Protein AF-A0A3M1D720-F1 (afdb_monomer)

Mean predicted aligned error: 4.23 Å

Secondary structure (DSSP, 8-state):
-PPPSS-S--EEEEEETTTTEEEEEE--HHHHHHHHHHHHHTT----HHHHHHHHHHHHHHHHHHHTS-TT-EEEEEEEEETTEEEEEEEEETTTTEEEEEEE-

Radius of gyration: 14.82 Å; Cα contacts (8 Å, |Δi|>4): 147; chains: 1; bounding box: 33×35×34 Å

Solvent-accessible surface area (backbone atoms only — not comparable to full-atom values): 6328 Å² total; per-residue (Å²): 131,84,76,67,97,69,75,81,62,64,77,51,72,45,77,43,78,93,74,77,42,79,47,71,53,65,65,58,63,59,58,50,54,51,52,51,50,54,28,46,76,70,75,59,57,67,59,73,72,57,45,53,53,46,51,51,50,43,49,52,52,52,52,51,45,71,74,48,70,82,73,42,74,50,76,48,75,50,78,42,77,82,70,67,34,36,40,36,30,36,37,33,48,70,81,71,45,73,51,69,50,74,46,120

Sequence (104 aa):
MAVPDKLATTVDSYLDRSRDIVMAKFHPGPLWEAWRRHAQELGLLPDERECKRMEQMIAAVVLYLALHPPDEFVACTLNLRDPPLNLFACGDNAAFQVTGRVYV

Nearest PDB structures (foldseek):
  5l2p-assembly1_B  TM=2.352E-01  e=6.143E-01  Saccharolobus solfataricus
  5l2p-assembly1_C  TM=2.429E-01  e=6.540E-01  Saccharolobus solfataricus
  4g42-assembly1_A  TM=2.466E-01  e=2.152E+00  Gallus gallus
  6voy-assembly1_D  TM=3.890E-01  e=9.102E+00  Saccharolobus solfataricus P2
  8yfz-assembly1_A-2  TM=2.648E-01  e=3.338E+00  Saccharolobus shibatae

Foldseek 3Di:
DDQPPDDPKDKDWDQDPVVRDIDIDIDCVVVLVVQQVVCVVVVQRDDPVVSVVLSVVQVVQLRVQVPDDAPDKDWDWDADVVVGKIKIKIDHRNNSDIHIHIGD

pLDDT: mean 92.71, std 10.63, range [44.84, 98.44]

Structure (mmCIF, N/CA/C/O backbone):
data_AF-A0A3M1D720-F1
#
_entry.id   AF-A0A3M1D720-F1
#
loop_
_atom_site.group_PDB
_atom_site.id
_atom_site.type_symbol
_atom_site.label_atom_id
_atom_site.label_alt_id
_atom_site.label_comp_id
_atom_site.label_asym_id
_atom_site.label_entity_id
_atom_site.label_seq_id
_atom_site.pdbx_PDB_ins_code
_atom_site.Cartn_x
_atom_site.Cartn_y
_atom_site.Cartn_z
_atom_site.occupancy
_atom_site.B_iso_or_equiv
_atom_site.auth_seq_id
_atom_site.auth_comp_id
_atom_site.auth_asym_id
_atom_site.auth_atom_id
_atom_site.pdbx_PDB_model_num
ATOM 1 N N . MET A 1 1 ? -3.796 13.379 -17.520 1.00 49.03 1 MET A N 1
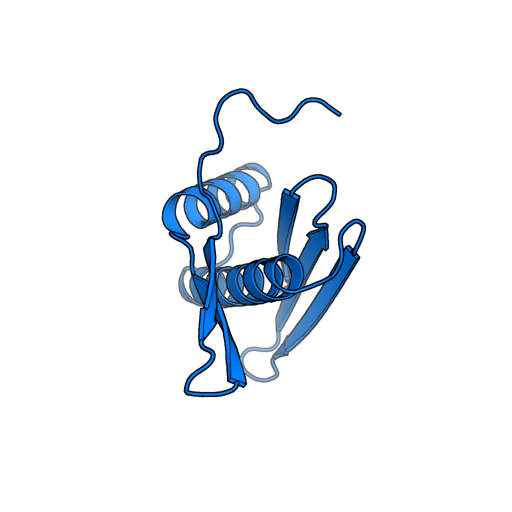ATOM 2 C CA . MET A 1 1 ? -3.833 13.663 -16.069 1.00 49.03 1 MET A CA 1
ATOM 3 C C . MET A 1 1 ? -2.403 13.953 -15.642 1.00 49.03 1 MET A C 1
ATOM 5 O O . MET A 1 1 ? -1.526 13.210 -16.060 1.00 49.03 1 MET A O 1
ATOM 9 N N . ALA A 1 2 ? -2.137 15.086 -14.988 1.00 44.84 2 ALA A N 1
ATOM 10 C CA . ALA A 1 2 ? -0.765 15.496 -14.684 1.00 44.84 2 ALA A CA 1
ATOM 11 C C . ALA A 1 2 ? -0.1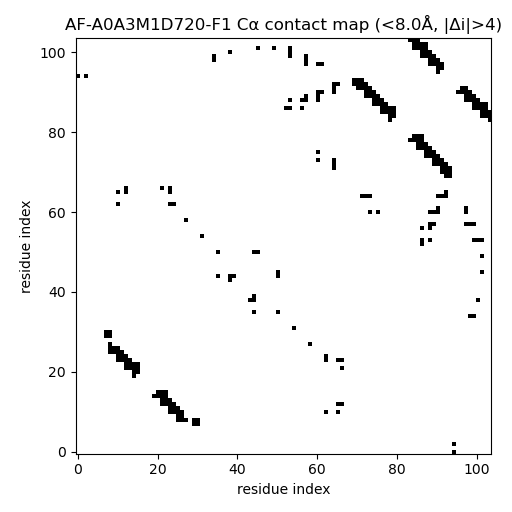50 14.541 -13.651 1.00 44.84 2 ALA A C 1
ATOM 13 O O . ALA A 1 2 ? -0.735 14.337 -12.588 1.00 44.84 2 ALA A O 1
ATOM 14 N N . VAL A 1 3 ? 1.003 13.953 -13.975 1.00 52.66 3 VAL A N 1
ATOM 15 C CA . VAL A 1 3 ? 1.817 13.227 -12.993 1.00 52.66 3 VAL A CA 1
ATOM 16 C C . VAL A 1 3 ? 2.254 14.258 -11.946 1.00 52.66 3 VAL A C 1
ATOM 18 O O . VAL A 1 3 ? 2.751 15.313 -12.344 1.00 52.66 3 VAL A O 1
ATOM 21 N N . PRO A 1 4 ? 2.034 14.026 -10.640 1.00 55.84 4 PRO A N 1
ATOM 22 C CA . PRO A 1 4 ? 2.455 14.970 -9.613 1.00 55.84 4 PRO A CA 1
ATOM 23 C C . PRO A 1 4 ? 3.949 15.292 -9.754 1.00 55.84 4 PRO A C 1
ATOM 25 O O . PRO A 1 4 ? 4.762 14.384 -9.915 1.00 55.84 4 PRO A O 1
ATOM 28 N N . ASP A 1 5 ? 4.304 16.575 -9.640 1.00 53.50 5 ASP A N 1
ATOM 29 C CA . ASP A 1 5 ? 5.651 17.129 -9.891 1.00 53.50 5 ASP A CA 1
ATOM 30 C C . ASP A 1 5 ? 6.773 16.515 -9.020 1.00 53.50 5 ASP A C 1
ATOM 32 O O . ASP A 1 5 ? 7.960 16.721 -9.274 1.00 53.50 5 ASP A O 1
ATOM 36 N N . LYS A 1 6 ? 6.418 15.736 -7.985 1.00 62.19 6 LYS A N 1
ATOM 37 C CA . LYS A 1 6 ? 7.335 14.887 -7.213 1.00 62.19 6 LYS A CA 1
ATOM 38 C C . LYS A 1 6 ? 6.662 13.567 -6.849 1.00 62.19 6 LYS A C 1
ATOM 40 O O . LYS A 1 6 ? 5.761 13.534 -6.012 1.00 62.19 6 LYS A O 1
ATOM 45 N N . LEU A 1 7 ? 7.147 12.471 -7.427 1.00 68.25 7 LEU A N 1
ATOM 46 C CA . LEU A 1 7 ? 6.823 11.127 -6.954 1.00 68.25 7 LEU A CA 1
ATOM 47 C C . LEU A 1 7 ? 7.459 10.923 -5.572 1.00 68.25 7 LEU A C 1
ATOM 49 O O . LEU A 1 7 ? 8.669 11.070 -5.415 1.00 68.25 7 LEU A O 1
ATOM 53 N N . ALA A 1 8 ? 6.644 10.603 -4.565 1.00 80.31 8 ALA A N 1
ATOM 54 C CA . ALA A 1 8 ? 7.125 10.348 -3.205 1.00 80.31 8 ALA A CA 1
ATOM 55 C C . ALA A 1 8 ? 7.758 8.951 -3.051 1.00 80.31 8 ALA A C 1
ATOM 57 O O . ALA A 1 8 ? 8.573 8.736 -2.159 1.00 80.31 8 ALA A O 1
ATOM 58 N N . THR A 1 9 ? 7.388 8.001 -3.915 1.00 89.25 9 THR A N 1
ATOM 59 C CA . THR A 1 9 ? 7.963 6.653 -3.990 1.00 89.25 9 THR A CA 1
ATOM 60 C C . THR A 1 9 ? 7.851 6.109 -5.418 1.00 89.25 9 THR A C 1
ATOM 62 O O . THR A 1 9 ? 7.018 6.579 -6.195 1.00 89.25 9 THR A O 1
ATOM 65 N N . THR A 1 10 ? 8.694 5.138 -5.769 1.00 92.25 10 THR A N 1
ATOM 66 C CA . THR A 1 10 ? 8.723 4.454 -7.071 1.00 92.25 10 THR A CA 1
ATOM 67 C C . THR A 1 10 ? 8.766 2.943 -6.872 1.00 92.25 10 THR A C 1
ATOM 69 O O . THR A 1 10 ? 9.285 2.461 -5.863 1.00 92.25 10 THR A O 1
ATOM 72 N N . VAL A 1 11 ? 8.241 2.196 -7.847 1.00 94.75 11 VAL A N 1
ATOM 73 C CA . VAL A 1 11 ? 8.354 0.734 -7.906 1.00 94.75 11 VAL A CA 1
ATOM 74 C C . VAL A 1 11 ? 9.304 0.364 -9.036 1.00 94.75 11 VAL A C 1
ATOM 76 O O . VAL A 1 11 ? 9.107 0.791 -10.171 1.00 94.75 11 VAL A O 1
ATOM 79 N N . ASP A 1 12 ? 10.321 -0.432 -8.721 1.00 95.12 12 ASP A N 1
ATOM 80 C CA . ASP A 1 12 ? 11.272 -0.950 -9.698 1.00 95.12 12 ASP A CA 1
ATOM 81 C C . ASP A 1 12 ? 10.939 -2.408 -10.020 1.00 95.12 12 ASP A C 1
ATOM 83 O O . ASP A 1 12 ? 10.874 -3.245 -9.111 1.00 95.12 12 ASP A O 1
ATOM 87 N N . SER A 1 13 ? 10.792 -2.716 -11.309 1.00 94.19 13 SER A N 1
ATOM 88 C CA . SER A 1 13 ? 10.564 -4.073 -11.813 1.00 94.19 13 SER A CA 1
ATOM 89 C C . SER A 1 13 ? 11.816 -4.611 -12.513 1.00 94.19 13 SER A C 1
ATOM 91 O O . SER A 1 13 ? 12.464 -3.916 -13.294 1.00 94.19 13 SER A O 1
ATOM 93 N N . TYR A 1 14 ? 12.156 -5.868 -12.244 1.00 94.56 14 TYR A N 1
ATOM 94 C CA . TYR A 1 14 ? 13.349 -6.556 -12.732 1.00 94.56 14 TYR A CA 1
ATOM 95 C C . TYR A 1 14 ? 12.963 -7.879 -13.384 1.00 94.56 14 TYR A C 1
ATOM 97 O O . TYR A 1 14 ? 12.124 -8.610 -12.861 1.00 94.56 14 TYR A O 1
ATOM 105 N N . LEU A 1 15 ? 13.630 -8.219 -14.486 1.00 94.88 15 LEU A N 1
ATOM 106 C CA . LEU A 1 15 ? 13.567 -9.547 -15.089 1.00 94.88 15 LEU A CA 1
ATOM 107 C C . LEU A 1 15 ? 14.854 -10.305 -14.757 1.00 94.88 15 LEU A C 1
ATOM 109 O O . LEU A 1 15 ? 15.925 -9.959 -15.260 1.00 94.88 15 LEU A O 1
ATOM 113 N N . ASP A 1 16 ? 14.746 -11.352 -13.945 1.00 94.75 16 ASP A N 1
ATOM 114 C CA . ASP A 1 16 ? 15.848 -12.274 -13.708 1.00 94.75 16 ASP A CA 1
ATOM 115 C C . ASP A 1 16 ? 15.764 -13.445 -14.686 1.00 94.75 16 ASP A C 1
ATOM 117 O O . ASP A 1 16 ? 15.041 -14.419 -14.476 1.00 94.75 16 ASP A O 1
ATOM 121 N N . ARG A 1 17 ? 16.556 -13.345 -15.755 1.00 94.25 17 ARG A N 1
ATOM 122 C CA . ARG A 1 17 ? 16.645 -14.362 -16.810 1.00 94.25 17 ARG A CA 1
ATOM 123 C C . ARG A 1 17 ? 17.295 -15.669 -16.362 1.00 94.25 17 ARG A C 1
ATOM 125 O O . ARG A 1 17 ? 17.164 -16.661 -17.058 1.00 94.25 17 ARG A O 1
ATOM 132 N N . SER A 1 18 ? 18.034 -15.684 -15.251 1.00 96.44 18 SER A N 1
ATOM 133 C CA . SER A 1 18 ? 18.633 -16.930 -14.750 1.00 96.44 18 SER A CA 1
ATOM 134 C C . SER A 1 18 ? 17.608 -17.829 -14.061 1.00 96.44 18 SER A C 1
ATOM 136 O O . SER A 1 18 ? 17.815 -19.035 -13.955 1.00 96.44 18 SER A O 1
ATOM 138 N N . ARG A 1 19 ? 16.511 -17.229 -13.587 1.00 95.62 19 ARG A N 1
ATOM 139 C CA . ARG A 1 19 ? 15.436 -17.894 -12.846 1.00 95.62 19 ARG A CA 1
ATOM 140 C C . ARG A 1 19 ? 14.085 -17.837 -13.561 1.00 95.62 19 ARG A C 1
ATOM 142 O O . ARG A 1 19 ? 13.127 -18.382 -13.032 1.00 95.62 19 ARG A O 1
ATOM 149 N N . ASP A 1 20 ? 14.009 -17.169 -14.712 1.00 95.06 20 ASP A N 1
ATOM 150 C CA . ASP A 1 20 ? 12.773 -16.882 -15.448 1.00 95.06 20 ASP A CA 1
ATOM 151 C C . ASP A 1 20 ? 11.670 -16.271 -14.563 1.00 95.06 20 ASP A C 1
ATOM 153 O O . ASP A 1 20 ? 10.496 -16.630 -14.644 1.00 95.06 20 ASP A O 1
ATOM 157 N N . ILE A 1 21 ? 12.055 -15.322 -13.699 1.00 95.25 21 ILE A N 1
ATOM 158 C CA . ILE A 1 21 ? 11.130 -14.621 -12.796 1.00 95.25 21 ILE A CA 1
ATOM 159 C C . ILE A 1 21 ? 11.116 -13.115 -13.047 1.00 95.25 21 ILE A C 1
ATOM 161 O O . ILE A 1 21 ? 12.143 -12.497 -13.342 1.00 95.25 21 ILE A O 1
ATOM 165 N N . VAL A 1 22 ? 9.945 -12.513 -12.844 1.00 93.81 22 VAL A N 1
ATOM 166 C CA . VAL A 1 22 ? 9.790 -11.063 -12.724 1.00 93.81 22 VAL A CA 1
ATOM 167 C C . VAL A 1 22 ? 9.710 -10.710 -11.242 1.00 93.81 22 VAL A C 1
ATOM 169 O O . VAL A 1 22 ? 8.983 -11.342 -10.478 1.00 93.81 22 VAL A O 1
ATOM 172 N N . MET A 1 23 ? 10.480 -9.714 -10.825 1.00 94.25 23 MET A N 1
ATOM 173 C CA . MET A 1 23 ? 10.529 -9.227 -9.450 1.00 94.25 23 MET A CA 1
ATOM 174 C C . MET A 1 23 ? 10.148 -7.752 -9.418 1.00 94.25 23 MET A C 1
ATOM 176 O O . MET A 1 23 ? 10.586 -7.001 -10.280 1.00 94.25 23 MET A O 1
ATOM 180 N N . ALA A 1 24 ? 9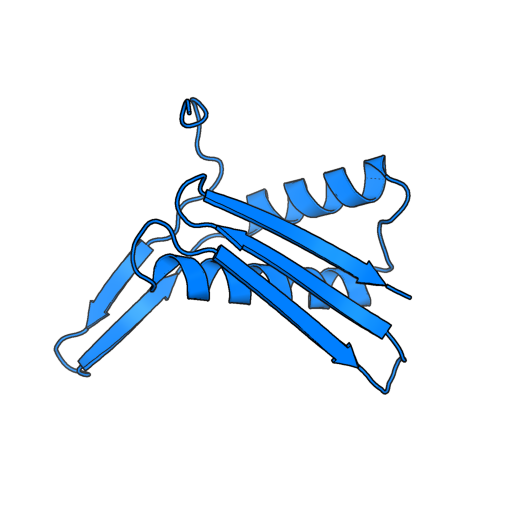.410 -7.320 -8.399 1.00 95.75 24 ALA A N 1
ATOM 181 C CA . ALA A 1 24 ? 9.164 -5.906 -8.128 1.00 95.75 24 ALA A CA 1
ATOM 182 C C . ALA A 1 24 ? 9.589 -5.563 -6.696 1.00 95.75 24 ALA A C 1
ATOM 184 O O . ALA A 1 24 ? 9.449 -6.383 -5.784 1.00 95.75 24 ALA A O 1
ATOM 185 N N . LYS A 1 25 ? 10.119 -4.355 -6.493 1.00 95.06 25 LYS A N 1
ATOM 186 C CA . LYS A 1 25 ? 10.454 -3.825 -5.165 1.00 95.06 25 LYS A CA 1
ATOM 187 C C . LYS A 1 25 ? 10.152 -2.331 -5.091 1.00 95.06 25 LYS A C 1
ATOM 189 O O . LYS A 1 25 ? 10.222 -1.633 -6.097 1.00 95.06 25 LYS A O 1
ATOM 194 N N . PHE A 1 26 ? 9.875 -1.834 -3.892 1.00 95.69 26 PHE A N 1
ATOM 195 C CA . PHE A 1 26 ? 9.678 -0.406 -3.649 1.00 95.69 26 PHE A CA 1
ATOM 196 C C . PHE A 1 26 ? 9.964 -0.045 -2.190 1.00 95.69 26 PHE A C 1
ATOM 198 O O . PHE A 1 26 ? 10.065 -0.927 -1.335 1.00 95.69 26 PHE A O 1
ATOM 205 N N . HIS A 1 27 ? 10.081 1.255 -1.909 1.00 94.69 27 HIS A N 1
ATOM 206 C CA . HIS A 1 27 ? 10.214 1.787 -0.552 1.00 94.69 27 HIS A CA 1
ATOM 207 C C . HIS A 1 27 ? 8.847 2.301 -0.068 1.00 94.69 27 HIS A C 1
ATOM 209 O O . HIS A 1 27 ? 8.410 3.370 -0.499 1.00 94.69 27 HIS A O 1
ATOM 215 N N . PRO A 1 28 ? 8.146 1.569 0.816 1.00 95.06 28 PRO A N 1
ATOM 216 C CA . PRO A 1 28 ? 6.736 1.836 1.098 1.00 95.06 28 PRO A CA 1
ATOM 217 C C . PRO A 1 28 ? 6.486 2.961 2.112 1.00 95.06 28 PRO A C 1
ATOM 219 O O . PRO A 1 28 ? 5.344 3.378 2.264 1.00 95.06 28 PRO A O 1
ATOM 222 N N . GLY A 1 29 ? 7.519 3.465 2.798 1.00 94.94 29 GLY A N 1
ATOM 223 C CA . GLY A 1 29 ? 7.379 4.442 3.889 1.00 94.94 29 GLY A CA 1
ATOM 224 C C . GLY A 1 29 ? 6.490 5.648 3.547 1.00 94.94 29 GLY A C 1
ATOM 225 O O . GLY A 1 29 ? 5.468 5.832 4.207 1.00 94.94 29 GLY A O 1
ATOM 226 N N . PRO A 1 30 ? 6.787 6.406 2.472 1.00 94.38 30 PRO A N 1
ATOM 227 C CA . PRO A 1 30 ? 5.969 7.554 2.072 1.00 94.38 30 PRO A CA 1
ATOM 228 C C . PRO A 1 30 ? 4.510 7.194 1.756 1.00 94.38 30 PRO A C 1
ATOM 230 O O . PRO A 1 30 ? 3.604 7.982 2.021 1.00 94.38 30 PRO A O 1
ATOM 233 N N . LEU A 1 31 ? 4.269 5.991 1.221 1.00 95.12 31 LEU A N 1
ATOM 234 C CA . LEU A 1 31 ? 2.922 5.502 0.934 1.00 95.12 31 LEU A CA 1
ATOM 235 C C . LEU A 1 31 ? 2.150 5.192 2.223 1.00 95.12 31 LEU A C 1
ATOM 237 O O . LEU A 1 31 ? 0.993 5.585 2.357 1.00 95.12 31 LEU A O 1
ATOM 241 N N . TRP A 1 32 ? 2.784 4.516 3.182 1.00 96.44 32 TRP A N 1
ATOM 242 C CA . TRP A 1 32 ? 2.174 4.211 4.476 1.00 96.44 32 TRP A CA 1
ATOM 243 C C . TRP A 1 32 ? 1.852 5.479 5.269 1.00 96.44 32 TRP A C 1
ATOM 245 O O . TRP A 1 32 ? 0.759 5.591 5.822 1.00 96.44 32 TRP A O 1
ATOM 255 N N . GLU A 1 33 ? 2.759 6.458 5.282 1.00 96.31 33 GLU A N 1
ATOM 256 C CA . GLU A 1 33 ? 2.534 7.758 5.924 1.00 96.31 33 GLU A CA 1
ATOM 257 C C . GLU A 1 33 ? 1.352 8.510 5.303 1.00 96.31 33 GLU A C 1
ATOM 259 O O . GLU A 1 33 ? 0.506 9.037 6.030 1.00 96.31 33 GLU A O 1
ATOM 264 N N . ALA A 1 34 ? 1.270 8.536 3.969 1.00 95.56 34 ALA A N 1
ATOM 265 C CA . ALA A 1 34 ? 0.171 9.174 3.251 1.00 95.56 34 ALA A CA 1
ATOM 266 C C . ALA A 1 34 ? -1.170 8.488 3.542 1.00 95.56 34 ALA A C 1
ATOM 268 O O . ALA A 1 34 ? -2.146 9.162 3.872 1.00 95.56 34 ALA A O 1
ATOM 269 N N . TRP A 1 35 ? -1.209 7.154 3.488 1.00 97.19 35 TRP A N 1
ATOM 270 C CA . TRP A 1 35 ? -2.417 6.387 3.785 1.00 97.19 35 TRP A CA 1
ATOM 271 C C . TRP A 1 35 ? -2.885 6.587 5.233 1.00 97.19 35 TRP A C 1
ATOM 273 O O . TRP A 1 35 ? -4.060 6.875 5.461 1.00 97.19 35 TRP A O 1
ATOM 283 N N . ARG A 1 36 ? -1.976 6.506 6.215 1.00 97.94 36 ARG A N 1
ATOM 284 C CA . ARG A 1 36 ? -2.316 6.727 7.632 1.00 97.94 36 ARG A CA 1
ATOM 285 C C . ARG A 1 36 ? -2.859 8.125 7.875 1.00 97.94 36 ARG A C 1
ATOM 287 O O . ARG A 1 36 ? -3.871 8.270 8.554 1.00 97.94 36 ARG A O 1
ATOM 294 N N . ARG A 1 37 ? -2.215 9.148 7.306 1.00 97.62 37 ARG A N 1
ATOM 295 C CA . ARG A 1 37 ? -2.684 10.534 7.413 1.00 97.62 37 ARG A CA 1
ATOM 296 C C . ARG A 1 37 ? -4.089 10.679 6.842 1.00 97.62 37 ARG A C 1
ATOM 298 O O . ARG A 1 37 ? -4.957 11.214 7.520 1.00 97.62 37 ARG A O 1
ATOM 305 N N . HIS A 1 38 ? -4.326 10.127 5.655 1.00 96.06 38 HIS A N 1
ATOM 306 C CA . HIS A 1 38 ? -5.642 10.147 5.027 1.00 96.06 38 HIS A CA 1
ATOM 307 C C . HIS A 1 38 ? -6.708 9.455 5.894 1.00 96.06 38 HIS A C 1
ATOM 309 O O . HIS A 1 38 ? -7.780 10.009 6.128 1.00 96.06 38 HIS A O 1
ATOM 315 N N . ALA A 1 39 ? -6.406 8.275 6.441 1.00 97.31 39 ALA A N 1
ATOM 316 C CA . ALA A 1 39 ? -7.316 7.569 7.340 1.00 97.31 39 ALA A CA 1
ATOM 317 C C . ALA A 1 39 ? -7.588 8.360 8.635 1.00 97.31 39 ALA A C 1
ATOM 319 O O . ALA A 1 39 ? -8.722 8.390 9.113 1.00 97.31 39 ALA A O 1
ATOM 320 N N . GLN A 1 40 ? -6.573 9.031 9.186 1.00 98.00 40 GLN A N 1
ATOM 321 C CA . GLN A 1 40 ? -6.698 9.871 10.377 1.00 98.00 40 GLN A CA 1
ATOM 322 C C . GLN A 1 40 ? -7.573 11.102 10.127 1.00 98.00 40 GLN A C 1
ATOM 324 O O . GLN A 1 40 ? -8.442 11.398 10.943 1.00 98.00 40 GLN A O 1
ATOM 329 N N . GLU A 1 41 ? -7.381 11.790 9.000 1.00 98.06 41 GLU A N 1
ATOM 330 C CA . GLU A 1 41 ? -8.188 12.947 8.587 1.00 98.06 41 GLU A CA 1
ATOM 331 C C . GLU A 1 41 ? -9.673 12.589 8.443 1.00 98.06 41 GLU A C 1
ATOM 333 O O . GLU A 1 41 ? -10.542 13.403 8.748 1.00 98.06 41 GLU A O 1
ATOM 338 N N . LEU A 1 42 ? -9.970 11.350 8.041 1.00 96.75 42 LEU A N 1
ATOM 339 C CA . LEU A 1 42 ? -11.333 10.827 7.951 1.00 96.75 42 LEU A CA 1
ATOM 340 C C . LEU A 1 42 ? -11.894 10.311 9.288 1.00 96.75 42 LEU A C 1
ATOM 342 O O . LEU A 1 42 ? -13.058 9.918 9.339 1.00 96.75 42 LEU A O 1
ATOM 346 N N . GLY A 1 43 ? -11.096 10.268 10.361 1.00 96.94 43 GLY A N 1
ATOM 347 C CA . GLY A 1 43 ? -11.492 9.654 11.633 1.00 96.94 43 GLY A CA 1
ATOM 348 C C . GLY A 1 43 ? -11.667 8.131 11.548 1.00 96.94 43 GLY A C 1
ATOM 349 O O . GLY A 1 43 ? -12.416 7.551 12.328 1.00 96.94 43 GLY A O 1
ATOM 350 N N . LEU A 1 44 ? -11.003 7.490 10.581 1.00 96.56 44 LEU A N 1
ATOM 351 C CA . LEU A 1 44 ? -11.109 6.061 10.262 1.00 96.56 44 LEU A CA 1
ATOM 352 C C . LEU A 1 44 ? -9.789 5.303 10.469 1.00 96.56 44 LEU A C 1
ATOM 354 O O . LEU A 1 44 ? -9.661 4.168 10.011 1.00 96.56 44 LEU A O 1
ATOM 358 N N . LEU A 1 45 ? -8.792 5.920 11.110 1.00 97.38 45 LEU A N 1
ATOM 359 C CA . LEU A 1 45 ? -7.524 5.257 11.407 1.00 97.38 45 LEU A CA 1
ATOM 360 C C . LEU A 1 45 ? -7.769 4.133 12.433 1.00 97.38 45 LEU A C 1
ATOM 362 O O . LEU A 1 45 ? -8.201 4.431 13.550 1.00 97.38 45 LEU A O 1
ATOM 366 N N . PRO A 1 46 ? -7.524 2.859 12.080 1.00 96.00 46 PRO A N 1
ATOM 367 C CA . PRO A 1 46 ? -7.728 1.753 13.003 1.00 96.00 46 PRO A CA 1
ATOM 368 C C . PRO A 1 46 ? -6.563 1.665 14.002 1.00 96.00 46 PRO A C 1
ATOM 370 O O . PRO A 1 46 ? -5.630 2.471 13.971 1.00 96.00 46 PRO A O 1
ATOM 373 N N . ASP A 1 47 ? -6.592 0.669 14.887 1.00 96.44 47 ASP A N 1
ATOM 374 C CA . ASP A 1 47 ? -5.464 0.417 15.785 1.00 96.44 47 ASP A CA 1
ATOM 375 C C . ASP A 1 47 ? -4.173 0.044 15.023 1.00 96.44 47 ASP A C 1
ATOM 377 O O . ASP A 1 47 ? -4.176 -0.253 13.823 1.00 96.44 47 ASP A O 1
ATOM 381 N N . GLU A 1 48 ? -3.037 0.062 15.725 1.00 96.88 48 GLU A N 1
ATOM 382 C CA . GLU A 1 48 ? -1.726 -0.172 15.110 1.00 96.88 48 GLU A CA 1
ATOM 383 C C . GLU A 1 48 ? -1.601 -1.561 14.467 1.00 96.88 48 GLU A C 1
ATOM 385 O O . GLU A 1 48 ? -0.944 -1.716 13.434 1.00 96.88 48 GLU A O 1
ATOM 390 N N . ARG A 1 49 ? -2.250 -2.579 15.044 1.00 95.62 49 ARG A N 1
ATOM 391 C CA . ARG A 1 49 ? -2.198 -3.946 14.519 1.00 95.62 49 ARG A CA 1
ATOM 392 C C . ARG A 1 49 ? -2.905 -4.019 13.170 1.00 95.62 49 ARG A C 1
ATOM 394 O O . ARG A 1 49 ? -2.364 -4.600 12.227 1.00 95.62 49 ARG A O 1
ATOM 401 N N . GLU A 1 50 ? -4.082 -3.416 13.062 1.00 96.12 50 GLU A N 1
ATOM 402 C CA . GLU A 1 50 ? -4.830 -3.393 11.808 1.00 96.12 50 GLU A CA 1
ATOM 403 C C . GLU A 1 50 ? -4.212 -2.439 10.782 1.00 96.12 50 GLU A C 1
ATOM 405 O O . GLU A 1 50 ? -4.212 -2.750 9.590 1.00 96.12 50 GLU A O 1
ATOM 410 N N . CYS A 1 51 ? -3.572 -1.349 11.223 1.00 97.56 51 CYS A N 1
ATOM 411 C CA . CYS A 1 51 ? -2.748 -0.521 10.343 1.00 97.56 51 CYS A CA 1
ATOM 412 C C . CYS A 1 51 ? -1.653 -1.349 9.663 1.00 97.56 51 CYS A C 1
ATOM 414 O O . CYS A 1 51 ? -1.508 -1.280 8.446 1.00 97.56 51 CYS A O 1
ATOM 416 N N . LYS A 1 52 ? -0.919 -2.186 10.410 1.00 97.31 52 LYS A N 1
ATOM 417 C CA . LYS A 1 52 ? 0.144 -3.038 9.845 1.00 97.31 52 LYS A CA 1
ATOM 418 C C . LYS A 1 52 ? -0.377 -4.033 8.810 1.00 97.31 52 LYS A C 1
ATOM 420 O O . LYS A 1 52 ? 0.268 -4.252 7.786 1.00 97.31 52 LYS A O 1
ATOM 425 N N . ARG A 1 53 ? -1.552 -4.618 9.044 1.00 96.69 53 ARG A N 1
ATOM 426 C CA . ARG A 1 53 ? -2.192 -5.520 8.073 1.00 96.69 53 ARG A CA 1
ATOM 427 C C . ARG A 1 53 ? -2.630 -4.774 6.815 1.00 96.69 53 ARG A C 1
ATOM 429 O O . ARG A 1 53 ? -2.426 -5.265 5.707 1.00 96.69 53 ARG A O 1
ATOM 436 N N . MET A 1 54 ? -3.181 -3.573 6.969 1.00 97.75 54 MET A N 1
ATOM 437 C CA . MET A 1 54 ? -3.590 -2.741 5.841 1.00 97.75 54 MET A CA 1
ATOM 438 C C . MET A 1 54 ? -2.388 -2.256 5.016 1.00 97.75 54 MET A C 1
ATOM 440 O O . MET A 1 54 ? -2.429 -2.299 3.790 1.00 97.75 54 MET A O 1
ATOM 444 N N . GLU A 1 55 ? -1.283 -1.884 5.666 1.00 98.00 55 GLU A N 1
ATOM 445 C CA . GLU A 1 55 ? -0.007 -1.548 5.020 1.00 98.00 55 GLU A CA 1
ATOM 446 C C . GLU A 1 55 ? 0.517 -2.693 4.138 1.00 98.00 55 GLU A C 1
ATOM 448 O O . GLU A 1 55 ? 0.973 -2.450 3.017 1.00 98.00 55 GLU A O 1
ATOM 453 N N . GLN A 1 56 ? 0.423 -3.939 4.616 1.00 97.25 56 GLN A N 1
ATOM 454 C CA . GLN A 1 56 ? 0.782 -5.135 3.845 1.00 97.25 56 GLN A CA 1
ATOM 455 C C . GLN A 1 56 ? -0.178 -5.376 2.675 1.00 97.25 56 GLN A C 1
ATOM 457 O O . GLN A 1 56 ? 0.265 -5.688 1.571 1.00 97.25 56 GLN A O 1
ATOM 462 N N . MET A 1 57 ? -1.480 -5.199 2.898 1.00 97.69 57 MET A N 1
ATOM 463 C CA . MET A 1 57 ? -2.503 -5.350 1.863 1.00 97.69 57 MET A CA 1
ATOM 464 C C . MET A 1 57 ? -2.320 -4.329 0.727 1.00 97.69 57 MET A C 1
ATOM 466 O O . MET A 1 57 ? -2.351 -4.695 -0.447 1.00 97.69 57 MET A O 1
ATOM 470 N N . ILE A 1 58 ? -2.052 -3.061 1.058 1.00 97.69 58 ILE A N 1
ATOM 471 C CA . ILE A 1 58 ? -1.736 -2.021 0.068 1.0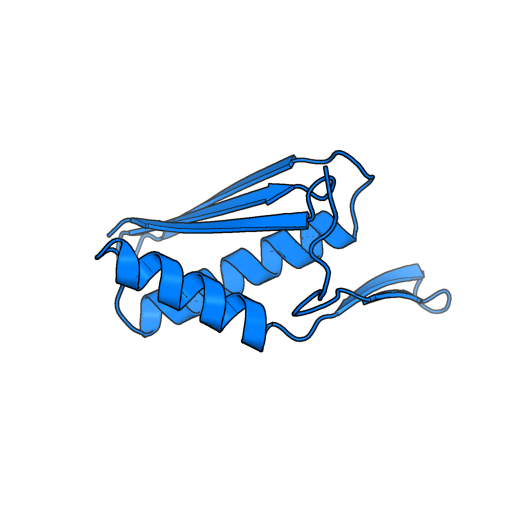0 97.69 58 ILE A CA 1
ATOM 472 C C . ILE A 1 58 ? -0.442 -2.368 -0.672 1.00 97.69 58 ILE A C 1
ATOM 474 O O . ILE A 1 58 ? -0.393 -2.250 -1.893 1.00 97.69 58 ILE A O 1
ATOM 478 N N . ALA A 1 59 ? 0.593 -2.841 0.030 1.00 97.31 59 ALA A N 1
ATOM 479 C CA . ALA A 1 59 ? 1.836 -3.255 -0.616 1.00 97.31 59 ALA A CA 1
ATOM 480 C C . ALA A 1 59 ? 1.623 -4.405 -1.615 1.00 97.31 59 ALA A C 1
ATOM 482 O O . ALA A 1 59 ? 2.209 -4.385 -2.696 1.00 97.31 59 ALA A O 1
ATOM 483 N N . ALA A 1 60 ? 0.755 -5.368 -1.295 1.00 96.94 60 ALA A N 1
ATOM 484 C CA . ALA A 1 60 ? 0.390 -6.441 -2.216 1.00 96.94 60 ALA A CA 1
ATOM 485 C C . ALA A 1 60 ? -0.296 -5.900 -3.482 1.00 96.94 60 ALA A C 1
ATOM 487 O O . ALA A 1 60 ? 0.063 -6.307 -4.584 1.00 96.94 60 ALA A O 1
ATOM 488 N N . VAL A 1 61 ? -1.219 -4.941 -3.339 1.00 97.75 61 VAL A N 1
ATOM 489 C CA . VAL A 1 61 ? -1.873 -4.267 -4.476 1.00 97.75 61 VAL A CA 1
ATOM 490 C C . VAL A 1 61 ? -0.870 -3.490 -5.333 1.00 97.75 61 VAL A C 1
ATOM 492 O O . VAL A 1 61 ? -0.894 -3.617 -6.554 1.00 97.75 61 VAL A O 1
ATOM 495 N N . VAL A 1 62 ? 0.051 -2.741 -4.719 1.00 97.00 62 VAL A N 1
ATOM 496 C CA . VAL A 1 62 ? 1.111 -2.007 -5.436 1.00 97.00 62 VAL A CA 1
ATOM 497 C C . VAL A 1 62 ? 1.980 -2.955 -6.260 1.00 97.00 62 VAL A C 1
ATOM 499 O O . VAL A 1 62 ? 2.210 -2.711 -7.442 1.00 97.00 62 VAL A O 1
ATOM 502 N N . LEU A 1 63 ? 2.455 -4.044 -5.649 1.00 96.81 63 LEU A N 1
ATOM 503 C CA . LEU A 1 63 ? 3.311 -5.019 -6.329 1.00 96.81 63 LEU A CA 1
ATOM 504 C C . LEU A 1 63 ? 2.561 -5.770 -7.431 1.00 96.81 63 LEU A C 1
ATOM 506 O O . LEU A 1 63 ? 3.145 -6.038 -8.477 1.00 96.81 63 LEU A O 1
ATOM 510 N N . TYR A 1 64 ? 1.280 -6.077 -7.219 1.00 96.12 64 TYR A N 1
ATOM 511 C CA . TYR A 1 64 ? 0.419 -6.639 -8.252 1.00 96.12 64 TYR A CA 1
ATOM 512 C C . TYR A 1 64 ? 0.348 -5.692 -9.456 1.00 96.12 64 TYR A C 1
ATOM 514 O O . TYR A 1 64 ? 0.782 -6.059 -10.545 1.00 96.12 64 TYR A O 1
ATOM 522 N N . LEU A 1 65 ? -0.090 -4.449 -9.250 1.00 96.44 65 LEU A N 1
ATOM 523 C CA . LEU A 1 65 ? -0.259 -3.454 -10.315 1.00 96.44 65 LEU A CA 1
ATOM 524 C C . LEU A 1 65 ? 1.041 -3.149 -11.076 1.00 96.44 65 LEU A C 1
ATOM 526 O O . LEU A 1 65 ? 1.004 -2.955 -12.290 1.00 96.44 65 LEU A O 1
ATOM 530 N N . ALA A 1 66 ? 2.190 -3.149 -10.391 1.00 95.50 66 ALA A N 1
ATOM 531 C CA . ALA A 1 66 ? 3.505 -2.901 -10.992 1.00 95.50 66 ALA A CA 1
ATOM 532 C C . ALA A 1 66 ? 3.986 -4.007 -11.948 1.00 95.50 66 ALA A C 1
ATOM 534 O O . ALA A 1 66 ? 4.913 -3.791 -12.732 1.00 95.50 66 ALA A O 1
ATOM 535 N N . LEU A 1 67 ? 3.390 -5.197 -11.858 1.00 94.69 67 LEU A N 1
ATOM 536 C CA . LEU A 1 67 ? 3.711 -6.356 -12.689 1.00 94.69 67 LEU A CA 1
ATOM 537 C C . LEU A 1 67 ? 2.646 -6.638 -13.760 1.00 94.69 67 LEU A C 1
ATOM 539 O O . LEU A 1 67 ? 2.799 -7.594 -14.519 1.00 94.69 67 LEU A O 1
ATOM 543 N N . HIS A 1 68 ? 1.583 -5.831 -13.824 1.00 93.69 68 HIS A N 1
ATOM 544 C CA . HIS A 1 68 ? 0.473 -6.007 -14.761 1.00 93.69 68 HIS A CA 1
ATOM 545 C C . HIS A 1 68 ? 0.526 -4.994 -15.916 1.00 93.69 68 HIS A C 1
ATOM 547 O O . HIS A 1 68 ? 1.203 -3.966 -15.806 1.00 93.69 68 HIS A O 1
ATOM 553 N N . PRO A 1 69 ? -0.151 -5.285 -17.046 1.00 91.12 69 PRO A N 1
ATOM 554 C CA . PRO A 1 69 ? -0.228 -4.371 -18.182 1.00 91.12 69 PRO A CA 1
ATOM 555 C C . PRO A 1 69 ? -0.765 -2.989 -17.783 1.00 91.12 69 PRO A C 1
ATOM 557 O O . PRO A 1 69 ? -1.538 -2.905 -16.833 1.00 91.12 69 PRO A O 1
ATOM 560 N N . PRO A 1 70 ? -0.393 -1.913 -18.498 1.00 89.38 70 PRO A N 1
ATOM 561 C CA . PRO A 1 70 ? -0.959 -0.586 -18.261 1.00 89.38 70 PRO A CA 1
ATOM 562 C C . PRO A 1 70 ? -2.487 -0.567 -18.402 1.00 89.38 70 PRO A C 1
ATOM 564 O O . PRO A 1 70 ? -3.031 -1.331 -19.197 1.00 89.38 70 PRO A O 1
ATOM 567 N N . ASP A 1 71 ? -3.130 0.377 -17.712 1.00 93.38 71 ASP A N 1
ATOM 568 C CA . ASP A 1 71 ? -4.592 0.558 -17.671 1.00 93.38 71 ASP A CA 1
ATOM 569 C C . ASP A 1 71 ? -5.345 -0.567 -16.931 1.00 93.38 71 ASP A C 1
ATOM 571 O O . ASP A 1 71 ? -6.514 -0.842 -17.189 1.00 93.38 71 ASP A O 1
ATOM 575 N N . GLU A 1 72 ? -4.667 -1.209 -15.975 1.00 96.06 72 GLU A N 1
ATOM 576 C CA . GLU A 1 72 ? -5.249 -2.213 -15.085 1.00 96.06 72 GLU A CA 1
ATOM 577 C C . GLU A 1 72 ? -5.783 -1.557 -13.805 1.00 96.06 72 GLU A C 1
ATOM 579 O O . GLU A 1 72 ? -5.109 -0.731 -13.178 1.00 96.06 72 GLU A O 1
ATOM 584 N N . PHE A 1 73 ? -6.969 -1.992 -13.377 1.00 97.12 73 PHE A N 1
ATOM 585 C CA . PHE A 1 73 ? -7.569 -1.663 -12.087 1.00 97.12 73 PHE A CA 1
ATOM 586 C C . PHE A 1 73 ? -7.731 -2.929 -11.246 1.00 97.12 73 PHE A C 1
ATOM 588 O O . PHE A 1 73 ? -8.206 -3.954 -11.732 1.00 97.12 73 PHE A O 1
ATOM 595 N N . VAL A 1 74 ? -7.430 -2.837 -9.952 1.00 97.88 74 VAL A N 1
ATOM 596 C CA . VAL A 1 74 ? -7.646 -3.930 -9.002 1.00 97.88 74 VAL A CA 1
ATOM 597 C C . VAL A 1 74 ? -8.399 -3.445 -7.771 1.00 97.88 74 VAL A C 1
ATOM 599 O O . VAL A 1 74 ? -8.146 -2.366 -7.236 1.00 97.88 74 VAL A O 1
ATOM 602 N N . ALA A 1 75 ? -9.303 -4.287 -7.280 1.00 97.88 75 ALA A N 1
ATOM 603 C CA . ALA A 1 75 ? -9.944 -4.140 -5.983 1.00 97.88 75 ALA A CA 1
ATOM 604 C C . ALA A 1 75 ? -9.964 -5.503 -5.290 1.00 97.88 75 ALA A C 1
ATOM 606 O O . ALA A 1 75 ? -10.399 -6.498 -5.869 1.00 97.88 75 ALA A O 1
ATOM 607 N N . CYS A 1 76 ? -9.477 -5.558 -4.056 1.00 97.69 76 CYS A N 1
ATOM 608 C CA . CYS A 1 76 ? -9.332 -6.793 -3.305 1.00 97.69 76 CYS A CA 1
ATOM 609 C C . CYS A 1 76 ? -9.837 -6.612 -1.873 1.00 97.69 76 CYS A C 1
ATOM 611 O O . CYS A 1 76 ? -9.516 -5.627 -1.204 1.00 97.69 76 CYS A O 1
ATOM 613 N N . THR A 1 77 ? -10.608 -7.593 -1.403 1.00 97.81 77 THR A N 1
ATOM 614 C CA . THR A 1 77 ? -11.131 -7.647 -0.037 1.00 97.81 77 THR A CA 1
ATOM 615 C C . THR A 1 77 ? -10.625 -8.907 0.649 1.00 97.81 77 THR A C 1
ATOM 617 O O . THR A 1 77 ? -10.932 -10.019 0.215 1.00 97.81 77 THR A O 1
ATOM 620 N N . LEU A 1 78 ? -9.908 -8.748 1.758 1.00 96.94 78 LEU A N 1
ATOM 621 C CA . LEU A 1 78 ? -9.534 -9.841 2.647 1.00 96.94 78 LEU A CA 1
ATOM 622 C C . LEU A 1 78 ? -10.468 -9.861 3.858 1.00 96.94 78 LEU A C 1
ATOM 624 O O . LEU A 1 78 ? -10.506 -8.909 4.636 1.00 96.94 78 LEU A O 1
ATOM 628 N N . ASN A 1 79 ? -11.198 -10.965 4.013 1.00 97.12 79 ASN A N 1
ATOM 629 C CA . ASN A 1 79 ? -12.103 -11.194 5.137 1.00 97.12 79 ASN A CA 1
ATOM 630 C C . ASN A 1 79 ? -11.357 -12.012 6.202 1.00 97.12 79 ASN A C 1
ATOM 632 O O . ASN A 1 79 ? -10.987 -13.163 5.947 1.00 97.12 79 ASN A O 1
ATOM 636 N N . LEU A 1 80 ? -11.134 -11.440 7.384 1.00 94.88 80 LEU A N 1
ATOM 637 C CA . LEU A 1 80 ? -10.521 -12.130 8.519 1.00 94.88 80 LEU A CA 1
ATOM 638 C C . LEU A 1 80 ? -11.603 -12.623 9.480 1.00 94.88 80 LEU A C 1
ATOM 640 O O . LEU A 1 80 ? -12.597 -11.941 9.715 1.00 94.88 80 LEU A O 1
ATOM 644 N N . ARG A 1 81 ? -11.411 -13.830 10.026 1.00 93.69 81 ARG A N 1
ATOM 645 C CA . ARG A 1 81 ? -12.331 -14.419 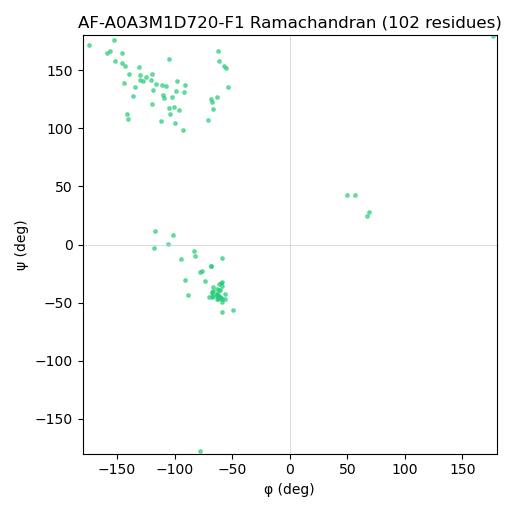11.015 1.00 93.69 81 ARG A CA 1
ATOM 646 C C . ARG A 1 81 ? -11.950 -14.090 12.456 1.00 93.69 81 ARG A C 1
ATOM 648 O O . ARG A 1 81 ? -12.836 -14.014 13.297 1.00 93.69 81 ARG A O 1
ATOM 655 N N . ASP A 1 82 ? -10.659 -13.923 12.729 1.00 88.12 82 ASP A N 1
ATOM 656 C CA . ASP A 1 82 ? -10.137 -13.648 14.067 1.00 88.12 82 ASP A CA 1
ATOM 657 C C . ASP A 1 82 ? -8.989 -12.615 14.016 1.00 88.12 82 ASP A C 1
ATOM 659 O O . ASP A 1 82 ? -7.899 -12.924 13.518 1.00 88.12 82 ASP A O 1
ATOM 663 N N . PRO A 1 83 ? -9.210 -11.371 14.482 1.00 89.00 83 PRO A N 1
ATOM 664 C CA . PRO A 1 83 ? -10.519 -10.778 14.783 1.00 89.00 83 PRO A CA 1
ATOM 665 C C . PRO A 1 83 ? -11.417 -10.700 13.528 1.00 89.00 83 PRO A C 1
ATOM 667 O O . PRO A 1 83 ? -10.894 -10.693 12.407 1.00 89.00 83 PRO A O 1
ATOM 670 N N . PRO A 1 84 ? -12.751 -10.624 13.687 1.00 93.25 84 PRO A N 1
ATOM 671 C CA . PRO A 1 84 ? -13.665 -10.451 12.564 1.00 93.25 84 PRO A CA 1
ATOM 672 C C . PRO A 1 84 ? -13.538 -9.035 11.996 1.00 93.25 84 PRO A C 1
ATOM 674 O O . PRO A 1 84 ? -13.970 -8.078 12.629 1.00 93.25 84 PRO A O 1
ATOM 677 N N . LEU A 1 85 ? -12.932 -8.896 10.817 1.00 95.75 85 LEU A N 1
ATOM 678 C CA . LEU A 1 85 ? -12.795 -7.611 10.123 1.00 95.75 85 LEU A CA 1
ATOM 679 C C . LEU A 1 85 ? -12.558 -7.801 8.627 1.00 95.75 85 LEU A C 1
ATOM 681 O O . LEU A 1 85 ? -12.184 -8.887 8.176 1.00 95.75 85 LEU A O 1
ATOM 685 N N . ASN A 1 86 ? -12.723 -6.721 7.865 1.00 97.38 86 ASN A N 1
ATOM 686 C CA . ASN A 1 86 ? -12.416 -6.696 6.438 1.00 97.38 86 ASN A CA 1
ATOM 687 C C . ASN A 1 86 ? -11.333 -5.674 6.111 1.00 97.38 86 ASN A C 1
ATOM 689 O O . ASN A 1 86 ? -11.415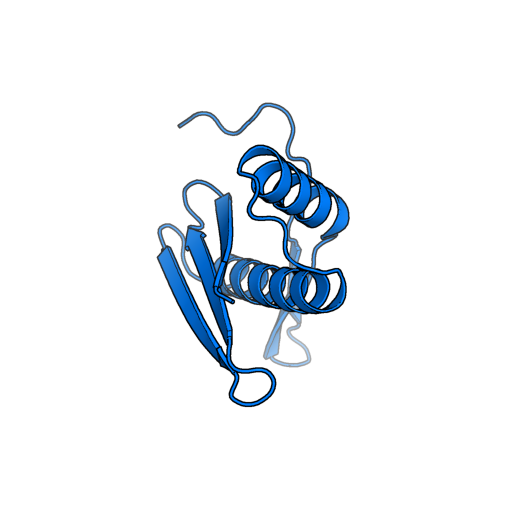 -4.516 6.515 1.00 97.38 86 ASN A O 1
ATOM 693 N N . LEU A 1 87 ? -10.353 -6.090 5.316 1.00 97.81 87 LEU A N 1
ATOM 694 C CA . LEU A 1 87 ? -9.367 -5.205 4.703 1.00 97.81 87 LEU A CA 1
ATOM 695 C C . LEU A 1 87 ? -9.725 -5.057 3.230 1.00 97.81 87 LEU A C 1
ATOM 697 O O . LEU A 1 87 ? -9.717 -6.040 2.495 1.00 97.81 87 LEU A O 1
ATOM 701 N N . PHE A 1 88 ? -10.035 -3.844 2.797 1.00 98.38 88 PHE A N 1
ATOM 702 C CA . PHE A 1 88 ? -10.284 -3.525 1.396 1.00 98.38 88 PHE A CA 1
ATOM 703 C C . PHE A 1 88 ? -9.138 -2.677 0.861 1.00 98.38 88 PHE A C 1
ATOM 705 O O . PHE A 1 88 ? -8.819 -1.653 1.457 1.00 98.38 88 PHE A O 1
ATOM 712 N N . ALA A 1 89 ? -8.551 -3.057 -0.267 1.00 98.44 89 ALA A N 1
ATOM 713 C CA . ALA A 1 89 ? -7.595 -2.232 -0.997 1.00 98.44 89 ALA A CA 1
ATOM 714 C C . ALA A 1 89 ? -7.989 -2.152 -2.469 1.00 98.44 89 ALA A C 1
ATOM 716 O O . ALA A 1 89 ? -8.474 -3.131 -3.038 1.00 98.44 89 ALA A O 1
ATOM 717 N N . CYS A 1 90 ? -7.742 -1.010 -3.095 1.00 98.38 90 CYS A N 1
ATOM 718 C CA . CYS A 1 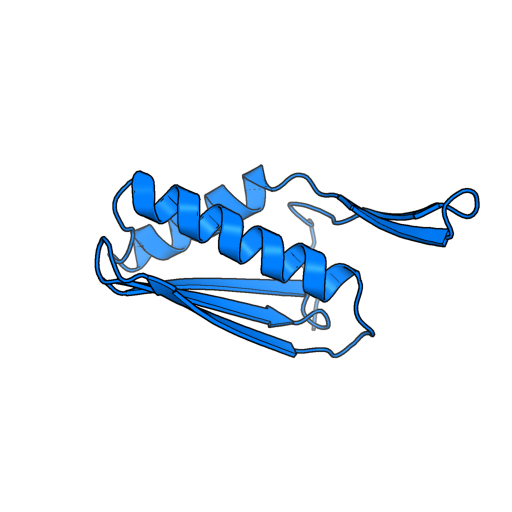90 ? -7.898 -0.852 -4.532 1.00 98.38 90 CYS A CA 1
ATOM 719 C C . CYS A 1 90 ? -6.859 0.105 -5.109 1.00 98.38 90 CYS A C 1
ATOM 721 O O . CYS A 1 90 ? -6.199 0.849 -4.377 1.00 98.38 90 CYS A O 1
ATOM 723 N N . GLY A 1 91 ? -6.720 0.075 -6.426 1.00 97.31 91 GLY A N 1
ATOM 724 C CA . GLY A 1 91 ? -5.868 0.995 -7.155 1.00 97.31 91 GLY A CA 1
ATOM 725 C C . GLY A 1 91 ? -5.816 0.695 -8.641 1.00 97.31 91 GLY A C 1
ATOM 726 O O . GLY A 1 91 ? -6.417 -0.270 -9.115 1.00 97.31 91 GLY A O 1
ATOM 727 N N . ASP A 1 92 ? -5.060 1.516 -9.352 1.00 96.38 92 ASP A N 1
ATOM 728 C CA . ASP A 1 92 ? -4.833 1.388 -10.784 1.00 96.38 92 ASP A CA 1
ATOM 729 C C . ASP A 1 92 ? -3.410 1.826 -11.166 1.00 96.38 92 ASP A C 1
ATOM 731 O O . ASP A 1 92 ? -2.752 2.594 -10.451 1.00 96.38 92 ASP A O 1
ATOM 735 N N . ASN A 1 93 ? -2.920 1.324 -12.300 1.00 94.12 93 ASN A N 1
ATOM 736 C CA . ASN A 1 93 ? -1.584 1.651 -12.810 1.00 94.12 93 ASN A CA 1
ATOM 737 C C . ASN A 1 93 ? -1.580 2.695 -13.944 1.00 94.12 93 ASN A C 1
ATOM 739 O O . ASN A 1 93 ? -0.521 2.960 -14.511 1.00 94.12 93 ASN A O 1
ATOM 743 N N . ALA A 1 94 ? -2.723 3.322 -14.245 1.00 92.00 94 ALA A N 1
ATOM 744 C CA . ALA A 1 94 ? -2.810 4.443 -15.184 1.00 92.00 94 ALA A CA 1
ATOM 745 C C . ALA A 1 94 ? -2.578 5.794 -14.481 1.00 92.00 94 ALA A C 1
ATOM 747 O O . ALA A 1 94 ? -1.859 6.662 -14.979 1.00 92.00 94 ALA A O 1
ATOM 748 N N . ALA A 1 95 ? -3.178 5.969 -13.305 1.00 90.69 95 ALA A N 1
ATOM 749 C CA . ALA A 1 95 ? -3.045 7.113 -12.414 1.00 90.69 95 ALA A CA 1
ATOM 750 C C . ALA A 1 95 ? -1.981 6.898 -11.328 1.00 90.69 95 ALA A C 1
ATOM 752 O O . ALA A 1 95 ? -1.605 7.861 -10.657 1.00 90.69 95 ALA A O 1
ATOM 753 N N . PHE A 1 96 ? -1.496 5.660 -11.160 1.00 91.44 96 PHE A N 1
ATOM 754 C CA . PHE A 1 96 ? -0.572 5.255 -10.093 1.00 91.44 96 PHE A CA 1
ATOM 755 C C . PHE A 1 96 ? -1.130 5.555 -8.698 1.00 91.44 96 PHE A C 1
ATOM 757 O O . PHE A 1 96 ? -0.431 6.064 -7.818 1.00 91.44 96 PHE A O 1
ATOM 764 N N . GLN A 1 97 ? -2.415 5.263 -8.506 1.00 92.81 97 GLN A N 1
ATOM 765 C CA . GLN A 1 97 ? -3.125 5.516 -7.260 1.00 92.81 97 GLN A CA 1
ATOM 766 C C . GLN A 1 97 ? -3.473 4.203 -6.581 1.00 92.81 97 GLN A C 1
ATOM 768 O O . GLN A 1 97 ? -3.916 3.250 -7.214 1.00 92.81 97 GLN A O 1
ATOM 773 N N . VAL A 1 98 ? -3.285 4.167 -5.266 1.00 96.12 98 VAL A N 1
ATOM 774 C CA . VAL A 1 98 ? -3.701 3.053 -4.418 1.00 96.12 98 VAL A CA 1
ATOM 775 C C . VAL A 1 98 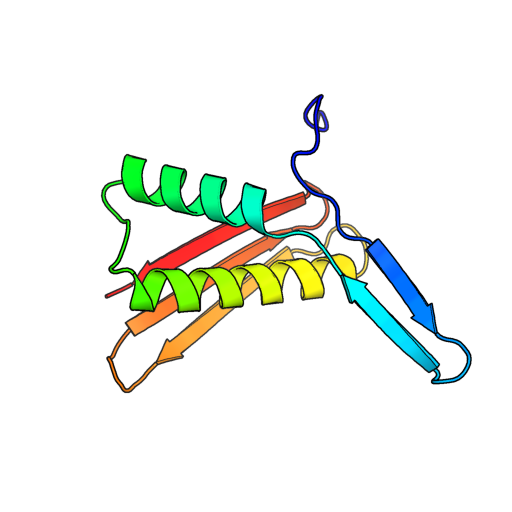? -4.280 3.601 -3.124 1.00 96.12 98 VAL A C 1
ATOM 777 O O . VAL A 1 98 ? -3.839 4.632 -2.611 1.00 96.12 98 VAL A O 1
ATOM 780 N N . THR A 1 99 ? -5.266 2.908 -2.577 1.00 96.75 99 THR A N 1
ATOM 781 C CA . THR A 1 99 ? -5.847 3.225 -1.274 1.00 96.75 99 THR A CA 1
ATOM 782 C C . THR A 1 99 ? -6.425 1.968 -0.637 1.00 96.75 99 THR A C 1
ATOM 784 O O . THR A 1 99 ? -6.442 0.886 -1.227 1.00 96.75 99 THR A O 1
ATOM 787 N N . GLY A 1 100 ? -6.912 2.103 0.588 1.00 97.31 100 GLY A N 1
ATOM 788 C CA . GLY A 1 100 ? -7.662 1.047 1.231 1.00 97.31 100 GLY A CA 1
ATOM 789 C C . GLY A 1 100 ? -8.245 1.4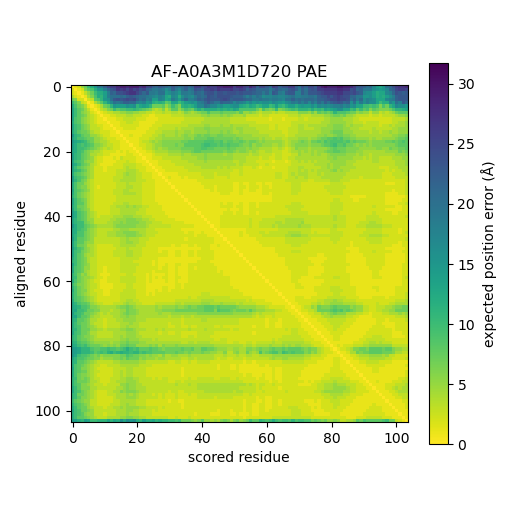49 2.572 1.00 97.31 100 GLY A C 1
ATOM 790 O O . GLY A 1 100 ? -7.982 2.531 3.103 1.00 97.31 100 GLY A O 1
ATOM 791 N N . ARG A 1 101 ? -9.075 0.561 3.105 1.00 97.75 101 ARG A N 1
ATOM 792 C CA . ARG A 1 101 ? -9.855 0.769 4.313 1.00 97.75 101 ARG A CA 1
ATOM 793 C C . ARG A 1 101 ? -9.963 -0.519 5.112 1.00 97.75 101 ARG A C 1
ATOM 795 O O . ARG A 1 101 ? -10.220 -1.589 4.563 1.00 97.75 101 ARG A O 1
ATOM 802 N N . VAL A 1 102 ? -9.837 -0.367 6.425 1.00 97.62 102 VAL A N 1
ATOM 803 C CA . VAL A 1 102 ? -10.195 -1.395 7.399 1.00 97.62 102 VAL A CA 1
ATOM 804 C C . VAL A 1 102 ? -11.647 -1.178 7.818 1.00 97.62 102 VAL A C 1
ATOM 806 O O . VAL A 1 102 ? -12.048 -0.058 8.138 1.00 97.62 102 VAL A O 1
ATOM 809 N N . TYR A 1 103 ? -12.433 -2.247 7.803 1.00 95.94 103 TYR A N 1
ATOM 810 C CA . TYR A 1 103 ? -13.789 -2.290 8.336 1.00 95.94 103 TYR A CA 1
ATOM 811 C C . TYR A 1 103 ? -13.778 -3.188 9.566 1.00 95.94 103 TYR A C 1
ATOM 813 O O . TYR A 1 103 ? -13.636 -4.407 9.434 1.00 95.94 103 TYR A O 1
ATOM 821 N N . VAL A 1 104 ? -13.873 -2.547 10.729 1.00 85.31 104 VAL A N 1
ATOM 822 C CA . VAL A 1 104 ? -14.039 -3.178 12.043 1.00 85.31 104 VAL A CA 1
ATOM 823 C C . VAL A 1 104 ? -15.510 -3.360 12.385 1.00 85.31 104 VAL A C 1
ATOM 825 O O . VAL A 1 104 ? -16.331 -2.562 11.874 1.00 85.31 104 VAL A O 1
#